Protein AF-A0A838SV24-F1 (afdb_monomer)

Sequence (104 aa):
MKRPLRFSRGLVRALPLVALVIVARPAHAQTVGEAVVNLFRSSKLYVDPSSRAKQQANAWRRSRPADAALMDKIANQPLTRWIGSWNVNIGKDVSDAVSRITGA

Secondary structure (DSSP, 8-state):
-------------------------------TTS----TTTTPPPP--TT-HHHHHHHHHTTT-HHHHHHHHHHHTS-------TTSS-HHHHHHHHHHHHHT-

Structure (mmCIF, N/CA/C/O backbone):
data_AF-A0A838SV24-F1
#
_entry.id   AF-A0A838SV24-F1
#
loop_
_atom_site.group_PDB
_atom_site.id
_atom_site.type_symbol
_atom_site.label_atom_id
_atom_site.label_alt_id
_atom_site.label_comp_id
_atom_site.label_asym_id
_atom_site.label_entity_id
_atom_site.label_seq_id
_atom_site.pdbx_PDB_ins_code
_atom_site.Cartn_x
_atom_site.Cartn_y
_atom_site.Cartn_z
_atom_site.occupancy
_atom_site.B_iso_or_equiv
_atom_site.auth_seq_id
_atom_site.auth_comp_id
_atom_site.auth_asym_id
_atom_site.auth_atom_id
_atom_site.pdbx_PDB_model_num
ATOM 1 N N . MET A 1 1 ? 80.674 -39.094 -45.601 1.00 40.62 1 MET A N 1
ATOM 2 C CA . MET A 1 1 ? 81.431 -37.813 -45.577 1.00 40.62 1 MET A CA 1
ATOM 3 C C . MET A 1 1 ? 80.5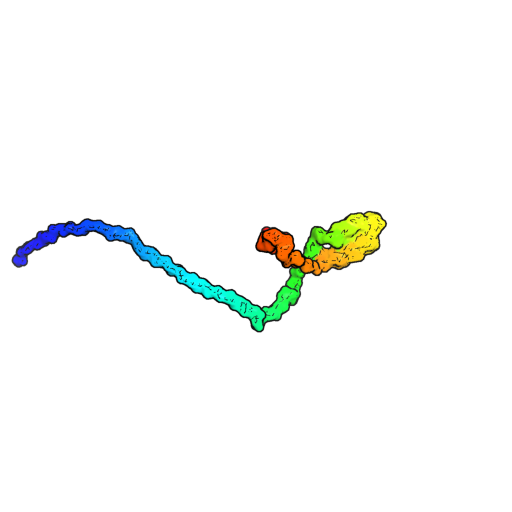74 -36.766 -44.865 1.00 40.62 1 MET A C 1
ATOM 5 O O . MET A 1 1 ? 79.464 -36.546 -45.305 1.00 40.62 1 MET A O 1
ATOM 9 N N . LYS A 1 2 ? 80.834 -36.447 -43.588 1.00 37.78 2 LYS A N 1
ATOM 10 C CA . LYS A 1 2 ? 81.646 -35.326 -43.041 1.00 37.78 2 LYS A CA 1
ATOM 11 C C . LYS A 1 2 ? 81.008 -33.906 -43.132 1.00 37.78 2 LYS A C 1
ATOM 13 O O . LYS A 1 2 ? 81.327 -33.195 -44.068 1.00 37.78 2 LYS A O 1
ATOM 18 N N . ARG A 1 3 ? 80.282 -33.525 -42.047 1.00 45.34 3 ARG A N 1
ATOM 19 C CA . ARG A 1 3 ? 80.234 -32.225 -41.285 1.00 45.34 3 ARG A CA 1
ATOM 20 C C . ARG A 1 3 ? 79.781 -30.911 -41.993 1.00 45.34 3 ARG A C 1
ATOM 22 O O . ARG A 1 3 ? 79.973 -30.814 -43.193 1.00 45.34 3 ARG A O 1
ATOM 29 N N . PRO A 1 4 ? 79.419 -29.810 -41.271 1.00 51.78 4 PRO A N 1
ATOM 30 C CA . PRO A 1 4 ? 78.791 -29.632 -39.937 1.00 51.78 4 PRO A CA 1
ATOM 31 C C . PRO A 1 4 ? 77.724 -28.486 -39.845 1.00 51.78 4 PRO A C 1
ATOM 33 O O . PRO A 1 4 ? 77.494 -27.734 -40.785 1.00 51.78 4 PRO A O 1
ATOM 36 N N . LEU A 1 5 ? 77.128 -28.328 -38.648 1.00 49.03 5 LEU A N 1
ATOM 37 C CA . LEU A 1 5 ? 76.245 -27.230 -38.203 1.00 49.03 5 LEU A CA 1
ATOM 38 C C . LEU A 1 5 ? 76.900 -25.831 -38.202 1.00 49.03 5 LEU A C 1
ATOM 40 O O . LEU A 1 5 ? 78.079 -25.698 -37.868 1.00 49.03 5 LEU A O 1
ATOM 44 N N . ARG A 1 6 ? 76.081 -24.777 -38.366 1.00 50.94 6 ARG A N 1
ATOM 45 C CA . ARG A 1 6 ? 76.343 -23.432 -37.817 1.00 50.94 6 ARG A CA 1
ATOM 46 C C . ARG A 1 6 ? 75.081 -22.797 -37.213 1.00 50.94 6 ARG A C 1
ATOM 48 O O . ARG A 1 6 ? 74.085 -22.586 -37.891 1.00 50.94 6 ARG A O 1
ATOM 55 N N . PHE A 1 7 ? 75.182 -22.481 -35.923 1.00 49.00 7 PHE A N 1
ATOM 56 C CA . PHE A 1 7 ? 74.322 -21.579 -35.154 1.00 49.00 7 PHE A CA 1
ATOM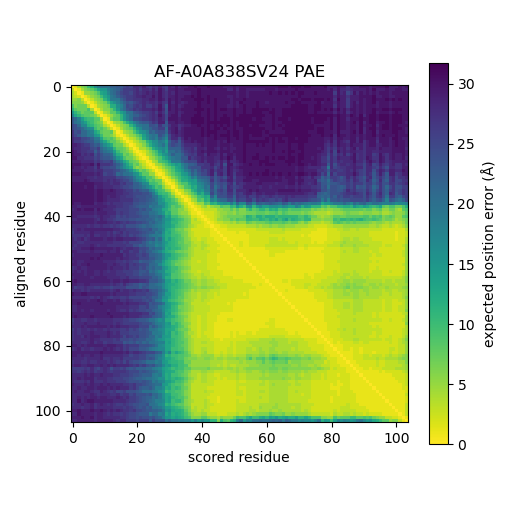 57 C C . PHE A 1 7 ? 74.468 -20.125 -35.637 1.00 49.00 7 PHE A C 1
ATOM 59 O O . PHE A 1 7 ? 75.597 -19.695 -35.871 1.00 49.00 7 PHE A O 1
ATOM 66 N N . SER A 1 8 ? 73.388 -19.330 -35.611 1.00 42.47 8 SER A N 1
ATOM 67 C CA . SER A 1 8 ? 73.332 -18.095 -34.795 1.00 42.47 8 SER A CA 1
ATOM 68 C C . SER A 1 8 ? 72.003 -17.330 -34.903 1.00 42.47 8 SER A C 1
ATOM 70 O O . SER A 1 8 ? 71.674 -16.771 -35.938 1.00 42.47 8 SER A O 1
ATOM 72 N N . ARG A 1 9 ? 71.307 -17.278 -33.759 1.00 48.69 9 ARG A N 1
ATOM 73 C CA . ARG A 1 9 ? 70.760 -16.088 -33.076 1.00 48.69 9 ARG A CA 1
ATOM 74 C C . ARG A 1 9 ? 70.007 -15.031 -33.909 1.00 48.69 9 ARG A C 1
ATOM 76 O O . ARG A 1 9 ? 70.613 -14.121 -34.459 1.00 48.69 9 ARG A O 1
ATOM 83 N N . GLY A 1 10 ? 68.679 -15.047 -33.780 1.00 40.62 10 GLY A N 1
ATOM 84 C CA . GLY A 1 10 ? 67.806 -13.873 -33.874 1.00 40.62 10 GLY A CA 1
ATOM 85 C C . GLY A 1 10 ? 66.874 -13.842 -32.658 1.00 40.62 10 GLY A C 1
ATOM 86 O O . GLY A 1 10 ? 66.240 -14.840 -32.336 1.00 40.62 10 GLY A O 1
ATOM 87 N N . LEU A 1 11 ? 66.888 -12.729 -31.936 1.00 49.41 11 LEU A N 1
ATOM 88 C CA . LEU A 1 11 ? 66.393 -12.512 -30.576 1.00 49.41 11 LEU A CA 1
ATOM 89 C C . LEU A 1 11 ? 65.006 -11.810 -30.614 1.00 49.41 11 LEU A C 1
ATOM 91 O O . LEU A 1 11 ? 64.839 -10.880 -31.389 1.00 49.41 11 LEU A O 1
ATOM 95 N N . VAL A 1 12 ? 64.080 -12.230 -29.735 1.00 46.31 12 VAL A N 1
ATOM 96 C CA . VAL A 1 12 ? 62.916 -11.525 -29.105 1.00 46.31 12 VAL A CA 1
ATOM 97 C C . VAL A 1 12 ? 61.904 -10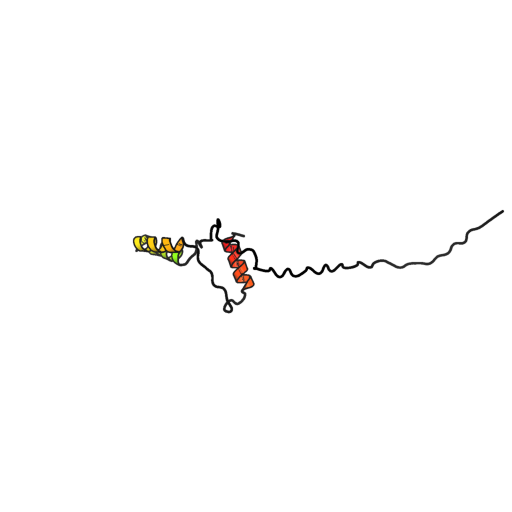.721 -29.947 1.00 46.31 12 VAL A C 1
ATOM 99 O O . VAL A 1 12 ? 62.247 -9.703 -30.538 1.00 46.31 12 VAL A O 1
ATOM 102 N N . ARG A 1 13 ? 60.607 -11.042 -29.775 1.00 48.72 13 ARG A N 1
ATOM 103 C CA . ARG A 1 13 ? 59.515 -10.154 -29.265 1.00 48.72 13 ARG A CA 1
ATOM 104 C C . ARG A 1 13 ? 58.164 -10.880 -29.389 1.00 48.72 13 ARG A C 1
ATOM 106 O O . ARG A 1 13 ? 57.743 -11.214 -30.482 1.00 48.72 13 ARG A O 1
ATOM 113 N N . ALA A 1 14 ? 57.618 -11.386 -28.282 1.00 41.84 14 ALA A N 1
ATOM 114 C CA . ALA A 1 14 ? 56.616 -10.726 -27.427 1.00 41.84 14 ALA A CA 1
ATOM 115 C C . ALA A 1 14 ? 55.177 -10.783 -28.007 1.00 41.84 14 ALA A C 1
ATOM 117 O O . ALA A 1 14 ? 54.829 -10.031 -28.908 1.00 41.84 14 ALA A O 1
ATOM 118 N N . LEU A 1 15 ? 54.366 -11.697 -27.450 1.00 46.03 15 LEU A N 1
ATOM 119 C CA . LEU A 1 15 ? 52.884 -11.744 -27.458 1.00 46.03 15 LEU A CA 1
ATOM 120 C C . LEU A 1 15 ? 52.279 -10.460 -26.825 1.00 46.03 15 LEU A C 1
ATOM 122 O O . LEU A 1 15 ? 53.030 -9.794 -26.110 1.00 46.03 15 LEU A O 1
ATOM 126 N N . PRO A 1 16 ? 50.961 -10.138 -26.929 1.00 47.94 16 PRO A N 1
ATOM 127 C CA . PRO A 1 16 ? 49.826 -10.911 -27.475 1.00 47.94 16 PRO A CA 1
ATOM 128 C C . PRO A 1 16 ? 48.859 -10.091 -28.376 1.00 47.94 16 PRO A C 1
ATOM 130 O O . PRO A 1 16 ? 48.891 -8.865 -28.399 1.00 47.94 16 PRO A O 1
ATOM 133 N N . LEU A 1 17 ? 47.905 -10.746 -29.049 1.00 46.88 17 LEU A N 1
ATOM 134 C CA . LEU A 1 17 ? 46.693 -10.074 -29.544 1.00 46.88 17 LEU A CA 1
ATOM 135 C C . LEU A 1 17 ? 45.472 -10.880 -29.094 1.00 46.88 17 LEU A C 1
ATOM 137 O O . LEU A 1 17 ? 45.085 -11.876 -29.699 1.00 46.88 17 LEU A O 1
ATOM 141 N N . VAL A 1 18 ? 44.922 -10.472 -27.950 1.00 48.38 18 VAL A N 1
ATOM 142 C CA . VAL A 1 18 ? 43.630 -10.934 -27.441 1.00 48.38 18 VAL A CA 1
ATOM 143 C C . VAL A 1 18 ? 42.562 -10.306 -28.331 1.00 48.38 18 VAL A C 1
ATOM 145 O O . VAL A 1 18 ? 42.332 -9.099 -28.276 1.00 48.38 18 VAL A O 1
ATOM 148 N N . ALA A 1 19 ? 41.932 -11.112 -29.181 1.00 52.03 19 ALA A N 1
ATOM 149 C CA . ALA A 1 19 ? 40.760 -10.693 -29.933 1.00 52.03 19 ALA A CA 1
ATOM 150 C C . ALA A 1 19 ? 39.569 -10.579 -28.967 1.00 52.03 19 ALA A C 1
ATOM 152 O O . ALA A 1 19 ? 39.021 -11.581 -28.507 1.00 52.03 19 ALA A O 1
ATOM 153 N N . LEU A 1 20 ? 39.186 -9.345 -28.639 1.00 49.72 20 LEU A N 1
ATOM 154 C CA . LEU A 1 20 ? 37.939 -9.036 -27.949 1.00 49.72 20 LEU A CA 1
ATOM 155 C C . LEU A 1 20 ? 36.775 -9.356 -28.898 1.00 49.72 20 LEU A C 1
ATOM 157 O O . LEU A 1 20 ? 36.440 -8.560 -29.774 1.00 49.72 20 LEU A O 1
ATOM 161 N N . VAL A 1 21 ? 36.161 -10.529 -28.741 1.00 54.16 21 VAL A N 1
ATOM 162 C CA . VAL A 1 21 ? 34.894 -10.843 -29.409 1.00 54.16 21 VAL A CA 1
ATOM 163 C C . VAL A 1 21 ? 33.804 -10.017 -28.730 1.00 54.16 21 VAL A C 1
ATOM 165 O O . VAL A 1 21 ? 33.270 -10.390 -27.686 1.00 54.16 21 VAL A O 1
ATOM 168 N N . ILE A 1 22 ? 33.481 -8.865 -29.316 1.00 59.97 22 ILE A N 1
ATOM 169 C CA . ILE A 1 22 ? 32.256 -8.134 -28.999 1.00 59.97 22 ILE A CA 1
ATOM 170 C C . ILE A 1 22 ? 31.112 -8.957 -29.592 1.00 59.97 22 ILE A C 1
ATOM 172 O O . ILE A 1 22 ? 30.786 -8.833 -30.770 1.00 59.97 22 ILE A O 1
ATOM 176 N N . VAL A 1 23 ? 30.508 -9.836 -28.791 1.00 60.88 23 VAL A N 1
ATOM 177 C CA . VAL A 1 23 ? 29.204 -10.398 -29.148 1.00 60.88 23 VAL A CA 1
ATOM 178 C C . VAL A 1 23 ? 28.221 -9.236 -29.086 1.00 60.88 23 VAL A C 1
ATOM 180 O O . VAL A 1 23 ? 27.842 -8.791 -28.001 1.00 60.88 23 VAL A O 1
ATOM 183 N N . ALA A 1 24 ? 27.837 -8.715 -30.251 1.00 59.78 24 ALA A N 1
ATOM 184 C CA . ALA A 1 24 ? 26.682 -7.845 -30.376 1.00 59.78 24 ALA A CA 1
ATOM 185 C C . ALA A 1 24 ? 25.481 -8.620 -29.827 1.00 59.78 24 ALA A C 1
ATOM 187 O O . ALA A 1 24 ? 24.957 -9.522 -30.477 1.00 59.78 24 ALA A O 1
ATOM 188 N N . ARG A 1 25 ? 25.088 -8.326 -28.585 1.00 61.66 25 ARG A N 1
ATOM 189 C CA . ARG A 1 25 ? 23.830 -8.816 -28.028 1.00 61.66 25 ARG A CA 1
ATOM 190 C C . ARG A 1 25 ? 22.739 -8.212 -28.906 1.00 61.66 25 ARG A C 1
ATOM 192 O O . ARG A 1 25 ? 22.618 -6.985 -28.885 1.00 61.66 25 ARG A O 1
ATOM 199 N N . PRO A 1 26 ? 21.970 -8.997 -29.683 1.00 59.38 26 PRO A N 1
ATOM 200 C CA . PRO A 1 26 ? 20.813 -8.426 -30.337 1.00 59.38 26 PRO A CA 1
ATOM 201 C C . PRO A 1 26 ? 19.947 -7.860 -29.215 1.00 59.38 26 PRO A C 1
ATOM 203 O O . PRO A 1 26 ? 19.603 -8.572 -28.264 1.00 59.38 26 PRO A O 1
ATOM 206 N N . ALA A 1 27 ? 19.676 -6.557 -29.273 1.00 62.25 27 ALA A N 1
ATOM 207 C CA . ALA A 1 27 ? 18.631 -5.966 -28.467 1.00 62.25 27 ALA A CA 1
ATOM 208 C C . ALA A 1 27 ? 17.367 -6.730 -28.852 1.00 62.25 27 ALA A C 1
ATOM 210 O O . ALA A 1 27 ? 16.844 -6.564 -29.953 1.00 62.25 27 ALA A O 1
ATOM 211 N N . HIS A 1 28 ? 16.940 -7.651 -27.992 1.00 59.50 28 HIS A N 1
ATOM 212 C CA . HIS A 1 28 ? 15.651 -8.285 -28.152 1.00 59.50 28 HIS A CA 1
ATOM 213 C C . HIS A 1 28 ? 14.659 -7.162 -27.883 1.00 59.50 28 HIS A C 1
ATOM 215 O O . HIS A 1 28 ? 14.364 -6.847 -26.731 1.00 59.50 28 HIS A O 1
ATOM 221 N N . ALA A 1 29 ? 14.212 -6.492 -28.944 1.00 54.31 29 ALA A N 1
ATOM 222 C CA . ALA A 1 29 ? 12.970 -5.757 -28.897 1.00 54.31 29 ALA A CA 1
ATOM 223 C C . ALA A 1 29 ? 11.927 -6.800 -28.499 1.00 54.31 29 ALA A C 1
ATOM 225 O O . ALA A 1 29 ? 11.594 -7.681 -29.287 1.00 54.31 29 ALA A O 1
ATOM 226 N N . GLN A 1 30 ? 11.525 -6.790 -27.229 1.00 54.44 30 GLN A N 1
ATOM 227 C CA . GLN A 1 30 ? 10.488 -7.679 -26.739 1.00 54.44 30 GLN A CA 1
ATOM 228 C C . GLN A 1 30 ? 9.210 -7.276 -27.470 1.00 54.44 30 GLN A C 1
ATOM 230 O O . GLN A 1 30 ? 8.563 -6.293 -27.113 1.00 54.44 30 GLN A O 1
ATOM 235 N N . THR A 1 31 ? 8.869 -7.985 -28.542 1.00 50.16 31 THR A N 1
ATOM 236 C CA . THR A 1 31 ? 7.565 -7.871 -29.176 1.00 50.16 31 THR A CA 1
ATOM 237 C C . THR A 1 31 ? 6.547 -8.332 -28.144 1.00 50.16 31 THR A C 1
ATOM 239 O O . THR A 1 31 ? 6.395 -9.520 -27.883 1.00 50.16 31 THR A O 1
ATOM 242 N N . VAL A 1 32 ? 5.825 -7.382 -27.549 1.00 59.38 32 VAL A N 1
ATOM 243 C CA . VAL A 1 32 ? 4.719 -7.604 -26.593 1.00 59.38 32 VAL A CA 1
ATOM 244 C C . VAL A 1 32 ? 3.516 -8.317 -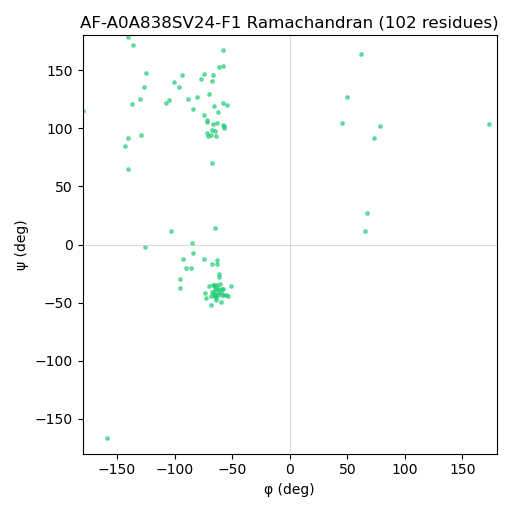27.268 1.00 59.38 32 VAL A C 1
ATOM 246 O O . VAL A 1 32 ? 2.406 -8.328 -26.755 1.00 59.38 32 VAL A O 1
ATOM 249 N N . GLY A 1 33 ? 3.708 -8.893 -28.458 1.00 58.22 33 GLY A N 1
ATOM 250 C CA . GLY A 1 33 ? 2.660 -9.137 -29.443 1.00 58.22 33 GLY A CA 1
ATOM 251 C C . GLY A 1 33 ? 1.933 -10.477 -29.369 1.00 58.22 33 GLY A C 1
ATOM 252 O O . GLY A 1 33 ? 0.830 -10.549 -29.891 1.00 58.22 33 GLY A O 1
ATOM 253 N N . GLU A 1 34 ? 2.469 -11.524 -28.735 1.00 49.94 34 GLU A N 1
ATOM 254 C CA . GLU A 1 34 ? 1.864 -12.874 -28.855 1.00 49.94 34 GLU A CA 1
ATOM 255 C C . GLU A 1 34 ? 1.514 -13.567 -27.542 1.00 49.94 34 GLU A C 1
ATOM 257 O O . GLU A 1 34 ? 0.900 -14.632 -27.537 1.00 49.94 34 GLU A O 1
ATOM 262 N N . ALA A 1 35 ? 1.804 -12.943 -26.406 1.00 51.72 35 ALA A N 1
ATOM 263 C CA . ALA A 1 35 ? 1.333 -13.449 -25.135 1.00 51.72 35 ALA A CA 1
ATOM 264 C C . ALA A 1 35 ? 0.966 -12.280 -24.231 1.00 51.72 35 ALA A C 1
ATOM 266 O O . ALA A 1 35 ? 1.712 -11.905 -23.328 1.00 51.72 35 ALA A O 1
ATOM 267 N N . VAL A 1 36 ? -0.259 -11.777 -24.386 1.00 57.47 36 VAL A N 1
ATOM 268 C CA . VAL A 1 36 ? -0.986 -11.327 -23.196 1.00 57.47 36 VAL A CA 1
ATOM 269 C C . VAL A 1 36 ? -1.278 -12.593 -22.385 1.00 57.47 36 VAL A C 1
ATOM 271 O O . VAL A 1 36 ? -2.402 -13.084 -22.314 1.00 57.47 36 VAL A O 1
ATOM 274 N N . VAL A 1 37 ? -0.230 -13.181 -21.798 1.00 65.38 37 VAL A N 1
ATOM 275 C CA . VAL A 1 37 ? -0.395 -14.032 -20.631 1.00 65.38 37 VAL A CA 1
ATOM 276 C C . VAL A 1 37 ? -1.148 -13.142 -19.667 1.00 65.38 37 VAL A C 1
ATOM 278 O O . VAL A 1 37 ? -0.687 -12.047 -19.347 1.00 65.38 37 VAL A O 1
ATOM 281 N N . ASN A 1 38 ? -2.340 -13.557 -19.255 1.00 77.62 38 ASN A N 1
ATOM 282 C CA . ASN A 1 38 ? -3.006 -12.856 -18.178 1.00 77.62 38 ASN A CA 1
ATOM 283 C C . ASN A 1 38 ? -2.131 -13.032 -16.930 1.00 77.62 38 ASN A C 1
ATOM 285 O O . ASN A 1 38 ? -2.250 -14.035 -16.233 1.00 77.62 38 ASN A O 1
ATOM 289 N N . LEU A 1 39 ? -1.243 -12.068 -16.674 1.00 78.19 39 LEU A N 1
ATOM 290 C CA . LEU A 1 39 ? -0.291 -12.081 -15.563 1.00 78.19 39 LEU A CA 1
ATOM 291 C C . LEU A 1 39 ? -0.998 -12.073 -14.202 1.00 78.19 39 LEU A C 1
ATOM 293 O O . LEU A 1 39 ? -0.373 -12.356 -13.184 1.00 78.19 39 LEU A O 1
ATOM 297 N N . PHE A 1 40 ? -2.301 -11.779 -14.175 1.00 83.00 40 PHE A N 1
ATOM 298 C CA . PHE A 1 40 ? -3.139 -11.869 -12.985 1.00 83.00 40 PHE A CA 1
ATOM 299 C C . PHE A 1 40 ? -3.707 -13.272 -12.758 1.00 83.00 40 PHE A C 1
ATOM 301 O O . PHE A 1 40 ? -4.107 -13.594 -11.639 1.00 83.00 40 PHE A O 1
ATOM 308 N N . ARG A 1 41 ? -3.757 -14.128 -13.788 1.00 84.88 41 ARG A N 1
ATOM 309 C CA . ARG A 1 41 ? -4.281 -15.489 -13.649 1.00 84.88 41 ARG A CA 1
ATOM 310 C C . ARG A 1 41 ? -3.354 -16.280 -12.722 1.00 84.88 41 ARG A C 1
ATOM 312 O O . ARG A 1 41 ? -2.183 -16.468 -13.025 1.00 84.88 41 ARG A O 1
ATOM 319 N N . SER A 1 42 ? -3.909 -16.742 -11.602 1.00 83.69 42 SER A N 1
ATOM 320 C CA . SER A 1 42 ? -3.204 -17.494 -10.549 1.00 83.69 42 SER A CA 1
ATOM 321 C C . SER A 1 42 ? -2.110 -16.720 -9.798 1.00 83.69 42 SER A C 1
ATOM 323 O O . SER A 1 42 ? -1.373 -17.319 -9.017 1.00 83.69 42 SER A O 1
ATOM 325 N N . SER A 1 43 ? -2.030 -15.398 -9.968 1.00 85.50 43 SER A N 1
ATOM 326 C CA . SER A 1 43 ? -1.068 -14.553 -9.255 1.00 85.50 43 SER A CA 1
ATOM 327 C C . SER A 1 43 ? -1.704 -13.921 -8.022 1.00 85.50 43 SER A C 1
ATOM 329 O O . SER A 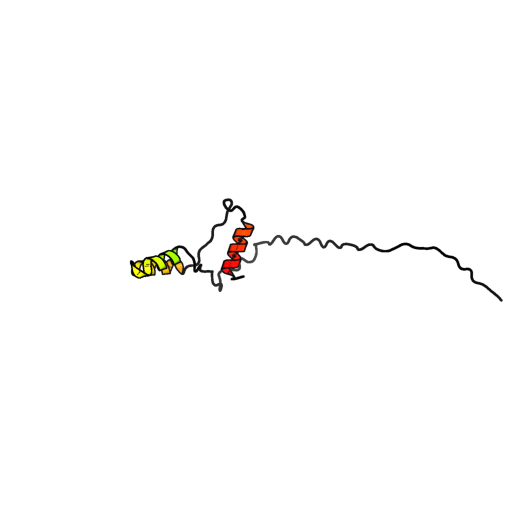1 43 ? -2.803 -13.368 -8.086 1.00 85.50 43 SER A O 1
ATOM 331 N N . LYS A 1 44 ? -0.992 -13.941 -6.891 1.00 90.44 44 LYS A N 1
ATOM 332 C CA . LYS A 1 44 ? -1.377 -13.155 -5.715 1.00 90.44 44 LYS A CA 1
ATOM 333 C C . LYS A 1 44 ? -0.828 -11.742 -5.868 1.00 90.44 44 LYS A C 1
ATOM 335 O O . LYS A 1 44 ? 0.384 -11.549 -5.911 1.00 90.44 44 LYS A O 1
ATOM 340 N N . LEU A 1 45 ? -1.721 -10.761 -5.946 1.00 92.88 45 LEU A N 1
ATOM 341 C CA . LEU A 1 45 ? -1.317 -9.361 -5.969 1.00 92.88 45 LEU A CA 1
ATOM 342 C C . LEU A 1 45 ? -0.868 -8.898 -4.584 1.00 92.88 45 LEU A C 1
ATOM 344 O O . LEU A 1 45 ? -1.381 -9.345 -3.557 1.00 92.88 45 LEU A O 1
ATOM 348 N N . TYR A 1 46 ? 0.106 -7.995 -4.577 1.00 94.38 46 TYR A N 1
ATOM 349 C CA . TYR A 1 46 ? 0.644 -7.428 -3.353 1.00 94.38 46 TYR A CA 1
ATOM 350 C C . TYR A 1 46 ? -0.373 -6.501 -2.683 1.00 94.38 46 TYR A C 1
ATOM 352 O O . TYR A 1 46 ? -0.912 -5.588 -3.311 1.00 94.38 46 TYR A O 1
ATOM 360 N N . VAL A 1 47 ? -0.593 -6.725 -1.389 1.00 96.56 47 VAL A N 1
ATOM 361 C CA . VAL A 1 47 ? -1.379 -5.858 -0.510 1.00 96.56 47 VAL A CA 1
ATOM 362 C C . VAL A 1 47 ? -0.402 -5.150 0.416 1.00 96.56 47 VAL A C 1
ATOM 364 O O . VAL A 1 47 ? 0.345 -5.807 1.137 1.00 96.56 47 VAL A O 1
ATOM 367 N N . ASP A 1 48 ? -0.402 -3.819 0.393 1.00 95.31 48 ASP A N 1
ATOM 368 C CA . ASP A 1 48 ? 0.507 -3.019 1.211 1.00 95.31 48 ASP A CA 1
ATOM 369 C C . ASP A 1 48 ? 0.068 -3.021 2.691 1.00 95.31 48 ASP A C 1
ATOM 371 O O . ASP A 1 48 ? -0.947 -2.394 3.030 1.00 95.31 48 ASP A O 1
ATOM 375 N N . PRO A 1 49 ? 0.838 -3.655 3.603 1.00 94.88 49 PRO A N 1
ATOM 376 C CA . PRO A 1 49 ? 0.506 -3.694 5.026 1.00 94.88 49 PRO A CA 1
ATOM 377 C C . PRO A 1 49 ? 0.603 -2.311 5.685 1.00 94.88 49 PRO A C 1
ATOM 379 O O . PRO A 1 49 ? 0.067 -2.104 6.773 1.00 94.88 49 PRO A O 1
ATOM 382 N N . SER A 1 50 ? 1.276 -1.362 5.031 1.00 94.44 50 SER A N 1
ATOM 383 C CA . SER A 1 50 ? 1.476 0.008 5.493 1.00 94.44 50 SER A CA 1
ATOM 384 C C . SER A 1 50 ? 0.579 1.030 4.785 1.00 94.44 50 SER A C 1
ATOM 386 O O . SER A 1 50 ? 0.771 2.232 4.969 1.00 94.44 50 SER A O 1
ATOM 388 N N . SER A 1 51 ? -0.427 0.583 4.021 1.00 96.06 51 SER A N 1
ATOM 389 C CA . SER A 1 51 ? -1.310 1.470 3.254 1.00 96.06 51 SER A CA 1
ATOM 390 C C . SER A 1 51 ? -2.035 2.501 4.130 1.00 96.06 51 SER A C 1
ATOM 392 O O . SER A 1 51 ? -2.325 2.270 5.307 1.00 96.06 51 SER A O 1
ATOM 394 N N 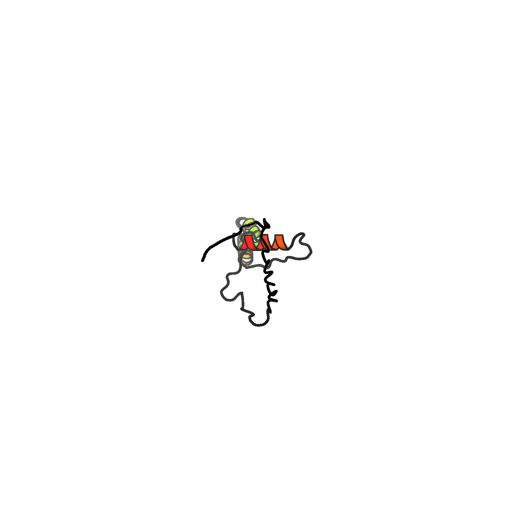. ARG A 1 52 ? -2.403 3.650 3.547 1.00 97.06 52 ARG A N 1
ATOM 395 C CA . ARG A 1 52 ? -3.148 4.709 4.260 1.00 97.06 52 ARG A CA 1
ATOM 396 C C . ARG A 1 52 ? -4.473 4.202 4.835 1.00 97.06 52 ARG A C 1
ATOM 398 O O . ARG A 1 52 ? -4.814 4.549 5.961 1.00 97.06 52 ARG A O 1
ATOM 405 N N . ALA A 1 53 ? -5.176 3.337 4.104 1.00 98.06 53 ALA A N 1
ATOM 406 C CA . ALA A 1 53 ? -6.392 2.692 4.593 1.00 98.06 53 ALA A CA 1
ATOM 407 C C . ALA A 1 53 ? -6.110 1.818 5.825 1.00 98.06 53 ALA A C 1
ATOM 409 O O . ALA A 1 53 ? -6.853 1.886 6.804 1.00 98.06 53 ALA A O 1
ATOM 410 N N . LYS A 1 54 ? -5.002 1.059 5.830 1.00 98.38 54 LYS A N 1
ATOM 411 C CA . LYS A 1 54 ? -4.616 0.248 6.990 1.00 98.38 54 LYS A CA 1
ATOM 412 C C . LYS A 1 54 ? -4.274 1.107 8.204 1.00 98.38 54 LYS A C 1
ATOM 414 O O . LYS A 1 54 ? -4.730 0.823 9.311 1.00 98.38 54 LYS A O 1
ATOM 419 N N . GLN A 1 55 ? -3.519 2.182 7.994 1.00 98.38 55 GLN A N 1
ATOM 420 C CA . GLN A 1 55 ? -3.204 3.150 9.046 1.00 98.38 55 GLN A CA 1
ATOM 421 C C . GLN A 1 55 ? -4.484 3.767 9.629 1.00 98.38 55 GLN A C 1
ATOM 423 O O . GLN A 1 55 ? -4.633 3.834 10.850 1.00 98.38 55 GLN A O 1
ATOM 428 N N . GLN A 1 56 ? -5.446 4.132 8.776 1.00 98.56 56 GLN A N 1
ATOM 429 C CA . GLN A 1 56 ? -6.726 4.690 9.207 1.00 98.56 56 GLN A CA 1
ATOM 430 C C . GLN A 1 56 ? -7.574 3.679 9.990 1.00 98.56 56 GLN A C 1
ATOM 432 O O . GLN A 1 56 ? -8.126 4.024 11.037 1.00 98.56 56 GLN A O 1
ATOM 437 N N . ALA A 1 57 ? -7.643 2.426 9.531 1.00 98.62 57 ALA A N 1
ATOM 438 C CA . ALA A 1 57 ? -8.326 1.349 10.246 1.00 98.62 57 ALA A CA 1
ATOM 439 C C . ALA A 1 57 ? -7.746 1.161 11.658 1.00 98.62 57 ALA A C 1
ATOM 441 O O . ALA A 1 57 ? -8.489 1.050 12.635 1.00 98.62 57 ALA A O 1
ATOM 442 N N . ASN A 1 58 ? -6.415 1.191 11.782 1.00 98.50 58 ASN A N 1
ATOM 443 C CA . ASN A 1 58 ? -5.733 1.088 13.071 1.00 98.50 58 ASN A CA 1
ATOM 444 C C . ASN A 1 58 ? -6.030 2.295 13.978 1.00 98.50 58 ASN A C 1
ATOM 446 O O . ASN A 1 58 ? -6.279 2.112 15.168 1.00 98.50 58 ASN A O 1
ATOM 450 N N . ALA A 1 59 ? -6.064 3.511 13.427 1.00 98.50 59 ALA A N 1
ATOM 451 C CA . ALA A 1 59 ? -6.388 4.722 14.183 1.00 98.50 59 ALA A CA 1
ATOM 452 C C . ALA A 1 59 ? -7.837 4.721 14.708 1.00 98.50 59 ALA A C 1
ATOM 454 O O . ALA A 1 59 ? -8.098 5.146 15.833 1.00 98.50 59 ALA A O 1
ATOM 455 N N . TRP A 1 60 ? -8.787 4.209 13.922 1.00 98.62 60 TRP A N 1
ATOM 456 C CA . TRP A 1 60 ? -10.207 4.149 14.290 1.00 98.62 60 TRP A CA 1
ATOM 457 C C . TRP A 1 60 ? -10.598 2.943 15.137 1.00 98.62 60 TRP A C 1
ATOM 459 O O . TRP A 1 60 ? -11.717 2.898 15.645 1.00 98.62 60 TRP A O 1
ATOM 469 N N . ARG A 1 61 ? -9.688 1.988 15.346 1.00 98.19 61 ARG A N 1
ATOM 470 C CA . ARG A 1 61 ? -9.976 0.703 16.000 1.00 98.19 61 ARG A CA 1
ATOM 471 C C . ARG A 1 61 ? -10.701 0.834 17.343 1.00 98.19 61 ARG A C 1
ATOM 473 O O . ARG A 1 61 ? -11.528 -0.011 17.660 1.00 98.19 61 ARG A O 1
ATOM 480 N N . ARG A 1 62 ? -10.378 1.877 18.118 1.00 97.94 62 ARG A N 1
ATOM 481 C CA . ARG A 1 62 ? -10.922 2.115 19.467 1.00 97.94 62 ARG A CA 1
ATOM 482 C C . ARG A 1 62 ? -12.130 3.050 19.491 1.00 97.94 62 ARG A C 1
ATOM 484 O O . ARG A 1 62 ? -13.032 2.835 20.285 1.00 97.94 62 ARG A O 1
ATOM 491 N N . SER A 1 63 ? -12.141 4.088 18.657 1.00 98.56 63 SER A N 1
ATOM 492 C CA . SER A 1 63 ? -13.163 5.143 18.700 1.00 98.56 63 SER A CA 1
ATOM 493 C C . SER A 1 63 ? -14.313 4.922 17.718 1.00 98.56 63 SER A C 1
ATOM 495 O O . SER A 1 63 ? -15.430 5.356 17.981 1.00 98.56 63 SER A O 1
ATOM 497 N N . ARG A 1 64 ? -14.051 4.263 16.583 1.00 98.50 64 ARG A N 1
ATOM 498 C CA . ARG A 1 64 ? -15.003 4.044 15.483 1.00 98.50 64 ARG A CA 1
ATOM 499 C C . ARG A 1 64 ? -14.841 2.630 14.899 1.00 98.50 64 ARG A C 1
ATOM 501 O O . ARG A 1 64 ? -14.427 2.476 13.748 1.00 98.50 64 ARG A O 1
ATOM 508 N N . PRO A 1 65 ? -15.136 1.571 15.675 1.00 98.50 65 PRO A N 1
ATOM 509 C CA . PRO A 1 65 ? -14.813 0.195 15.286 1.00 98.50 65 PRO A CA 1
ATOM 510 C C . PRO A 1 65 ? -15.545 -0.278 14.020 1.00 98.50 65 PRO A C 1
ATOM 512 O O . PRO A 1 65 ? -14.957 -0.996 13.212 1.00 98.50 65 PRO A O 1
ATOM 515 N N . ALA A 1 66 ? -16.791 0.155 13.802 1.00 98.50 66 ALA A N 1
ATOM 516 C CA . ALA A 1 66 ? -17.539 -0.174 12.587 1.00 98.50 66 ALA A CA 1
ATOM 517 C C . ALA A 1 66 ? -16.890 0.438 11.330 1.00 98.50 66 ALA A C 1
ATOM 519 O O . ALA A 1 66 ? -16.704 -0.247 10.326 1.00 98.50 66 ALA A O 1
ATOM 520 N N . ASP A 1 67 ? -16.456 1.697 11.405 1.00 98.62 67 ASP A N 1
ATOM 521 C CA . ASP A 1 67 ? -15.780 2.368 10.290 1.00 98.62 67 ASP A CA 1
ATOM 522 C C . ASP A 1 67 ? -14.378 1.802 10.049 1.00 98.62 67 ASP A C 1
ATOM 524 O O . ASP A 1 67 ? -13.951 1.653 8.905 1.00 98.62 67 ASP A O 1
ATOM 528 N N . ALA A 1 68 ? -13.672 1.413 11.115 1.00 98.75 68 ALA A N 1
ATOM 529 C CA . ALA A 1 68 ? -12.402 0.702 11.002 1.00 98.75 68 ALA A CA 1
ATOM 530 C C . ALA A 1 68 ? -12.555 -0.614 10.221 1.00 98.75 68 ALA A C 1
ATOM 532 O O . ALA A 1 68 ? -11.693 -0.943 9.407 1.00 98.75 68 ALA A O 1
ATOM 533 N N . ALA A 1 69 ? -13.661 -1.342 10.416 1.00 98.75 69 ALA A N 1
ATOM 534 C CA . ALA A 1 69 ? -13.949 -2.557 9.656 1.00 98.75 69 ALA A CA 1
ATOM 535 C C . ALA A 1 69 ? -14.208 -2.268 8.166 1.00 98.75 69 ALA A C 1
ATOM 537 O O . ALA A 1 69 ? -13.808 -3.057 7.310 1.00 98.75 69 ALA A O 1
ATOM 538 N N . LEU A 1 70 ? -14.827 -1.130 7.830 1.00 98.62 70 LEU A N 1
ATOM 539 C CA . LEU A 1 70 ? -14.964 -0.692 6.437 1.00 98.62 70 LEU A CA 1
ATOM 540 C C . LEU A 1 70 ? -13.609 -0.311 5.826 1.00 98.62 70 LEU A C 1
ATOM 542 O O . LEU A 1 70 ? -13.326 -0.696 4.693 1.00 98.62 70 LEU A O 1
ATOM 546 N N . MET A 1 71 ? -12.743 0.375 6.577 1.00 98.69 71 MET A N 1
ATOM 547 C CA . MET A 1 71 ? -11.381 0.691 6.128 1.00 98.69 71 MET A CA 1
ATOM 548 C C . MET A 1 71 ? -10.537 -0.564 5.900 1.00 98.69 71 MET A C 1
ATOM 550 O O . MET A 1 71 ? -9.805 -0.626 4.915 1.00 98.69 71 MET A O 1
ATOM 554 N N . ASP A 1 72 ? -10.676 -1.592 6.741 1.00 98.62 72 ASP A N 1
ATOM 555 C CA . ASP A 1 72 ? -9.995 -2.874 6.532 1.00 98.62 72 ASP A CA 1
ATOM 556 C C . ASP A 1 72 ? -10.405 -3.537 5.204 1.00 98.62 72 ASP A C 1
ATOM 558 O O . ASP A 1 72 ? -9.560 -4.144 4.548 1.00 98.62 72 ASP A O 1
ATOM 562 N N . LYS A 1 73 ? -11.659 -3.387 4.744 1.00 98.38 73 LYS A N 1
ATOM 563 C CA . LYS A 1 73 ? -12.071 -3.911 3.425 1.00 98.38 73 LYS A CA 1
ATOM 564 C C . LYS A 1 73 ? -11.247 -3.307 2.290 1.00 98.38 73 LYS A C 1
ATOM 566 O O . LYS A 1 73 ? -10.864 -4.039 1.381 1.00 98.38 73 LYS A O 1
ATOM 571 N N . ILE A 1 74 ? -10.965 -2.004 2.365 1.00 98.06 74 ILE A N 1
ATOM 572 C CA . ILE A 1 74 ? -10.134 -1.277 1.394 1.00 98.06 74 ILE A CA 1
ATOM 573 C C . ILE A 1 74 ? -8.664 -1.665 1.565 1.00 98.06 74 ILE A C 1
ATOM 575 O O . ILE A 1 74 ? -7.988 -1.961 0.586 1.00 98.06 74 ILE A O 1
ATOM 579 N N . ALA A 1 75 ? -8.177 -1.705 2.808 1.00 98.12 75 ALA A N 1
ATOM 580 C CA . ALA A 1 75 ? -6.791 -2.037 3.128 1.00 98.12 75 ALA A CA 1
ATOM 581 C C . ALA A 1 75 ? -6.384 -3.448 2.678 1.00 98.12 75 ALA A C 1
ATOM 583 O O . ALA A 1 75 ? -5.206 -3.689 2.442 1.00 98.12 75 ALA A O 1
ATOM 584 N N . ASN A 1 76 ? -7.350 -4.361 2.558 1.00 98.00 76 ASN A N 1
ATOM 585 C CA . ASN A 1 76 ? -7.138 -5.728 2.089 1.00 98.00 76 ASN A CA 1
ATOM 586 C C . ASN A 1 76 ? -7.160 -5.870 0.555 1.00 98.00 76 ASN A C 1
ATOM 588 O O . ASN A 1 76 ? -7.022 -6.988 0.060 1.00 98.00 76 ASN A O 1
ATOM 592 N N . GLN A 1 77 ? -7.342 -4.782 -0.202 1.00 97.56 77 GLN A N 1
ATOM 593 C CA . GLN A 1 77 ? -7.275 -4.812 -1.665 1.00 97.56 77 GLN A CA 1
ATOM 594 C C . GLN A 1 77 ? -5.866 -4.470 -2.171 1.00 97.56 77 GLN A C 1
ATOM 596 O O . GLN A 1 77 ? -5.190 -3.617 -1.588 1.00 97.56 77 GLN A O 1
ATOM 601 N N . PRO A 1 78 ? -5.415 -5.082 -3.280 1.00 95.75 78 PRO A N 1
ATOM 602 C CA . PRO A 1 78 ? -4.225 -4.623 -3.982 1.00 95.75 78 PRO A CA 1
ATOM 603 C C . PRO A 1 78 ? -4.479 -3.249 -4.616 1.00 95.75 78 PRO A C 1
ATOM 605 O O . PRO A 1 78 ? -5.555 -2.989 -5.156 1.00 95.75 78 PRO A O 1
ATOM 608 N N . LEU A 1 79 ? -3.475 -2.372 -4.571 1.00 93.38 79 LEU A N 1
ATOM 609 C CA . LEU A 1 79 ? -3.546 -1.016 -5.118 1.00 93.38 79 LEU A CA 1
ATOM 610 C C . LEU A 1 79 ? -2.415 -0.766 -6.113 1.00 93.38 79 LEU A C 1
ATOM 612 O O . LEU A 1 79 ? -1.294 -1.250 -5.949 1.00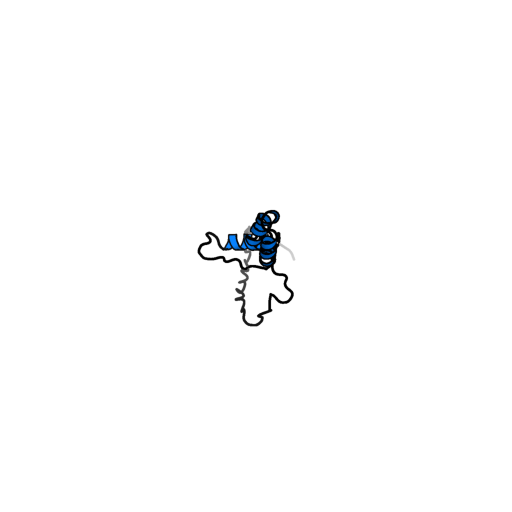 93.38 79 LEU A O 1
ATOM 616 N N . THR A 1 80 ? -2.704 0.055 -7.118 1.00 93.00 80 THR A N 1
ATOM 617 C CA . THR A 1 80 ? -1.702 0.535 -8.069 1.00 93.00 80 THR A CA 1
ATOM 618 C C . THR A 1 80 ? -0.863 1.639 -7.438 1.00 93.00 80 THR A C 1
ATOM 620 O O . THR A 1 80 ? -1.375 2.504 -6.727 1.00 93.00 80 THR A O 1
ATOM 623 N N . ARG A 1 81 ? 0.435 1.652 -7.747 1.00 91.50 81 ARG A N 1
ATOM 624 C CA . ARG A 1 81 ? 1.325 2.766 -7.423 1.00 91.50 81 ARG A CA 1
ATOM 625 C C . ARG A 1 81 ? 1.631 3.566 -8.674 1.00 91.50 81 ARG A C 1
ATOM 627 O O . ARG A 1 81 ? 2.131 3.022 -9.652 1.00 91.50 81 ARG A O 1
ATOM 634 N N . TRP A 1 82 ? 1.350 4.861 -8.606 1.00 92.69 82 TRP A N 1
ATOM 635 C CA . TRP A 1 82 ? 1.653 5.783 -9.686 1.00 92.69 82 TRP A CA 1
ATOM 636 C C . TRP A 1 82 ? 3.065 6.341 -9.526 1.00 92.69 82 TRP A C 1
ATOM 638 O O . TRP A 1 82 ? 3.404 6.894 -8.480 1.00 92.69 82 TRP A O 1
ATOM 648 N N . ILE A 1 83 ? 3.880 6.186 -10.564 1.00 95.06 83 ILE A N 1
ATOM 649 C CA . ILE A 1 83 ? 5.236 6.731 -10.660 1.00 95.06 83 ILE A CA 1
ATOM 650 C C . ILE A 1 83 ? 5.302 7.515 -11.969 1.00 95.06 83 ILE A C 1
ATOM 652 O O . ILE A 1 83 ? 4.787 7.050 -12.986 1.00 95.06 83 ILE A O 1
ATOM 656 N N . GLY A 1 84 ? 5.881 8.712 -11.943 1.00 93.38 84 GLY A N 1
ATOM 657 C CA . GLY A 1 84 ? 5.864 9.614 -13.091 1.00 93.38 84 GLY A CA 1
ATOM 658 C C . GLY A 1 84 ? 6.971 10.659 -13.058 1.00 93.38 84 GLY A C 1
ATOM 659 O O . GLY A 1 84 ? 7.909 10.567 -12.275 1.00 93.38 84 GLY A O 1
ATOM 660 N N . SER A 1 85 ? 6.859 11.673 -13.915 1.00 93.94 85 SER A N 1
ATOM 661 C CA . SER A 1 85 ? 7.876 12.726 -14.078 1.00 93.94 85 SER A CA 1
ATOM 662 C C . SER A 1 85 ? 8.103 13.590 -12.833 1.00 93.94 85 SER A C 1
ATOM 664 O O . SER A 1 85 ? 9.119 14.268 -12.739 1.00 93.94 85 SER A O 1
ATOM 666 N N . TRP A 1 86 ? 7.181 13.564 -11.868 1.00 95.25 86 TRP A N 1
ATOM 667 C CA . TRP A 1 86 ? 7.348 14.226 -10.571 1.00 95.25 86 TRP A CA 1
ATOM 668 C C . TRP A 1 86 ? 8.310 13.486 -9.633 1.00 95.25 86 TRP A C 1
ATOM 670 O O . TRP A 1 86 ? 8.698 14.026 -8.599 1.00 95.25 86 TRP A O 1
ATOM 680 N N . ASN A 1 87 ? 8.687 12.249 -9.956 1.00 97.19 87 ASN A N 1
ATOM 681 C CA . ASN A 1 87 ? 9.696 11.503 -9.223 1.00 97.19 87 ASN A CA 1
ATOM 682 C C . ASN A 1 87 ? 11.095 11.950 -9.662 1.00 97.19 87 ASN A C 1
ATOM 684 O O . ASN A 1 87 ? 11.430 11.896 -10.843 1.00 97.19 87 ASN A O 1
ATOM 688 N N . VAL A 1 88 ? 11.941 12.328 -8.700 1.00 97.50 88 VAL A N 1
ATOM 689 C CA . VAL A 1 88 ? 13.335 12.741 -8.961 1.00 97.50 88 VAL A CA 1
ATOM 690 C C . VAL A 1 88 ? 14.144 11.606 -9.592 1.00 97.50 88 VAL A C 1
ATOM 692 O O . VAL A 1 88 ? 14.972 11.839 -10.468 1.00 97.50 88 VAL A O 1
ATOM 695 N N . ASN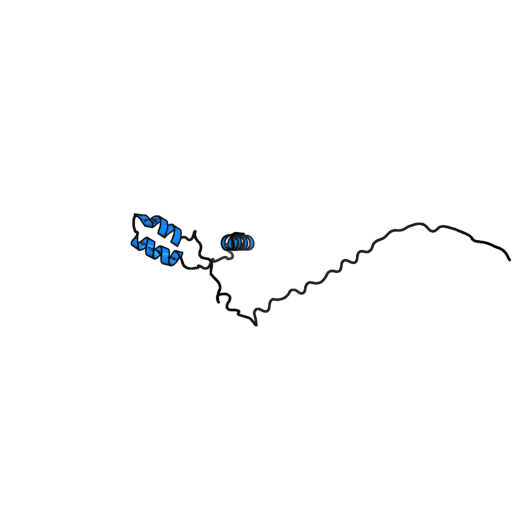 A 1 89 ? 13.912 10.368 -9.148 1.00 96.88 89 ASN A N 1
ATOM 696 C CA . ASN A 1 89 ? 14.586 9.191 -9.677 1.00 96.88 89 ASN A CA 1
ATOM 697 C C . ASN A 1 89 ? 13.610 8.014 -9.784 1.00 96.88 89 ASN A C 1
ATOM 699 O O . ASN A 1 89 ? 13.460 7.218 -8.857 1.00 96.88 89 ASN A O 1
ATOM 703 N N . ILE A 1 90 ? 12.989 7.886 -10.958 1.00 96.75 90 ILE A N 1
ATOM 704 C CA . ILE A 1 90 ? 12.037 6.814 -11.280 1.00 96.75 90 ILE A CA 1
ATOM 705 C C . ILE A 1 90 ? 12.656 5.427 -11.062 1.00 96.75 90 ILE A C 1
ATOM 707 O O . ILE A 1 90 ? 12.009 4.557 -10.487 1.00 96.75 90 ILE A O 1
ATOM 711 N N . GLY A 1 91 ? 13.905 5.213 -11.490 1.00 96.00 91 GLY A N 1
ATOM 712 C CA . GLY A 1 91 ? 14.572 3.914 -11.365 1.00 96.00 91 GLY A CA 1
ATOM 713 C C . GLY A 1 91 ? 14.736 3.490 -9.907 1.00 96.00 91 GLY A C 1
ATOM 714 O O . GLY A 1 91 ? 14.424 2.354 -9.549 1.00 96.00 91 GLY A O 1
ATOM 715 N N . LYS A 1 92 ? 15.143 4.430 -9.046 1.00 97.12 92 LYS A N 1
ATOM 716 C CA . LYS A 1 92 ? 15.218 4.200 -7.602 1.00 97.12 92 LYS A CA 1
ATOM 717 C C . LYS A 1 92 ? 13.836 3.929 -7.007 1.00 97.12 92 LYS A C 1
ATOM 719 O O . LYS A 1 92 ? 13.688 2.975 -6.254 1.00 97.12 92 LYS A O 1
ATOM 724 N N . ASP A 1 93 ? 12.825 4.719 -7.357 1.00 96.94 93 ASP A N 1
ATOM 725 C CA . ASP A 1 93 ? 11.478 4.562 -6.798 1.00 96.94 93 ASP A CA 1
ATOM 726 C C . ASP A 1 93 ? 10.821 3.234 -7.206 1.00 96.94 93 ASP A C 1
ATOM 728 O O . ASP A 1 93 ? 10.117 2.620 -6.399 1.00 96.94 93 ASP A O 1
ATOM 732 N N . VAL A 1 94 ? 11.088 2.754 -8.426 1.00 96.00 94 VAL A N 1
ATOM 733 C CA . VAL A 1 94 ? 10.699 1.412 -8.888 1.00 96.00 94 VAL A CA 1
ATOM 734 C C . VAL A 1 94 ? 11.486 0.328 -8.150 1.00 96.00 94 VAL A C 1
ATOM 736 O O . VAL A 1 94 ? 10.883 -0.639 -7.692 1.00 96.00 94 VAL A O 1
ATOM 739 N N . SER A 1 95 ? 12.800 0.479 -7.970 1.00 96.56 95 SER A N 1
ATOM 740 C CA . SER A 1 95 ? 13.603 -0.491 -7.210 1.00 96.56 95 SER A CA 1
ATOM 741 C C . SER A 1 95 ? 13.108 -0.614 -5.767 1.00 96.56 95 SER A C 1
ATOM 743 O O . SER A 1 95 ? 12.798 -1.708 -5.305 1.00 96.56 95 SER A O 1
ATOM 745 N N . ASP A 1 96 ? 12.918 0.515 -5.082 1.00 95.50 96 ASP A N 1
ATOM 746 C CA . ASP A 1 96 ? 12.353 0.570 -3.733 1.00 95.50 96 ASP A CA 1
ATOM 747 C C . ASP A 1 96 ? 10.915 0.013 -3.694 1.00 95.50 96 ASP A C 1
ATOM 749 O O . ASP A 1 96 ? 10.427 -0.433 -2.651 1.00 95.50 96 ASP A O 1
ATOM 753 N N . ALA A 1 97 ? 10.170 0.102 -4.802 1.00 94.44 97 ALA A N 1
ATOM 754 C CA . ALA A 1 97 ? 8.847 -0.490 -4.922 1.00 94.44 97 ALA A CA 1
ATOM 755 C C . ALA A 1 97 ? 8.906 -2.009 -4.925 1.00 94.44 97 ALA A C 1
ATOM 757 O O . ALA A 1 97 ? 8.193 -2.633 -4.140 1.00 94.44 97 ALA A O 1
ATOM 758 N N . VAL A 1 98 ? 9.743 -2.561 -5.799 1.00 94.50 98 VAL A N 1
ATOM 759 C CA . VAL A 1 98 ? 9.919 -3.998 -5.984 1.00 94.50 98 VAL A CA 1
ATOM 760 C C . VAL A 1 98 ? 10.486 -4.622 -4.714 1.00 94.50 98 VAL A C 1
ATOM 762 O O . VAL A 1 98 ? 9.868 -5.550 -4.210 1.00 94.50 98 VAL A O 1
ATOM 765 N N . SER A 1 99 ? 11.539 -4.047 -4.120 1.00 95.69 99 SER A N 1
ATOM 766 C CA . SER A 1 99 ? 12.120 -4.524 -2.854 1.00 95.69 99 SER A CA 1
ATOM 767 C C . SER A 1 99 ? 11.091 -4.647 -1.729 1.00 95.69 99 SER A C 1
ATOM 769 O O . SER A 1 99 ? 11.030 -5.668 -1.049 1.00 95.69 99 SER A O 1
ATOM 771 N N . ARG A 1 100 ? 10.203 -3.652 -1.562 1.00 92.56 100 ARG A N 1
ATOM 772 C CA . ARG A 1 100 ? 9.114 -3.736 -0.566 1.00 92.56 100 ARG A CA 1
ATOM 773 C C . ARG A 1 100 ? 8.107 -4.846 -0.875 1.00 92.56 100 ARG A C 1
ATOM 775 O O . ARG A 1 100 ? 7.581 -5.449 0.051 1.00 92.56 100 ARG A O 1
ATOM 782 N N . ILE A 1 101 ? 7.825 -5.092 -2.154 1.00 93.31 101 ILE A N 1
ATOM 783 C CA . ILE A 1 101 ? 6.866 -6.113 -2.598 1.00 93.31 101 ILE A CA 1
ATOM 784 C C . ILE A 1 101 ? 7.438 -7.525 -2.428 1.00 93.31 101 ILE A C 1
ATOM 786 O O . ILE A 1 101 ? 6.717 -8.428 -2.009 1.00 93.31 101 ILE A O 1
ATOM 790 N N . THR A 1 102 ? 8.716 -7.720 -2.757 1.00 92.50 102 THR A N 1
ATOM 791 C CA . THR A 1 102 ? 9.376 -9.033 -2.749 1.00 92.50 102 THR A CA 1
ATOM 792 C C . THR A 1 102 ? 10.071 -9.355 -1.428 1.00 92.50 102 THR A C 1
ATOM 794 O O . THR A 1 102 ? 10.455 -10.503 -1.226 1.00 92.50 102 THR A O 1
ATOM 797 N N . GLY A 1 103 ? 10.242 -8.371 -0.538 1.00 85.06 103 GLY A N 1
ATOM 798 C CA . GLY A 1 103 ? 11.010 -8.514 0.702 1.00 85.06 103 GLY A CA 1
ATOM 799 C C . GLY A 1 103 ? 12.511 -8.722 0.469 1.00 85.06 103 GLY A C 1
ATOM 800 O O . GLY A 1 103 ? 13.152 -9.372 1.291 1.00 85.06 103 GLY A O 1
ATOM 801 N N . ALA A 1 104 ? 13.036 -8.223 -0.659 1.00 56.81 104 ALA A N 1
ATOM 802 C CA . ALA A 1 104 ? 14.414 -8.414 -1.124 1.00 56.81 104 ALA A CA 1
ATOM 803 C C . ALA A 1 104 ? 15.231 -7.117 -1.085 1.00 56.81 104 ALA A C 1
ATOM 805 O O . ALA A 1 104 ? 14.648 -6.042 -1.370 1.00 56.81 104 ALA A O 1
#

Mean predicted aligned error: 15.29 Å

pLDDT: mean 79.16, std 21.49, range [37.78, 98.75]

Radius of gyration: 33.31 Å; Cα contacts (8 Å, |Δi|>4): 47; chains: 1; bounding box: 99×52×65 Å

Foldseek 3Di:
DDDDDDDDDDDDDDDDDDPDPPPPPPPPPPPPPDDPPVPPVVDDAFQDCPDPLNVVLVVCVPPPVVVSVVSVVVSPDHDDDDDDPVDPDSPVVVVVVVCSRVVD

Solvent-accessible surface area (backbone atoms only — not comparable to full-atom values): 7103 Å² total; per-residue (Å²): 138,85,87,85,91,80,88,81,91,85,82,90,82,84,86,84,85,84,80,79,79,77,76,78,71,76,80,74,76,76,73,81,78,85,65,84,62,63,76,64,68,95,48,84,72,67,53,56,87,80,31,71,42,35,54,48,17,62,7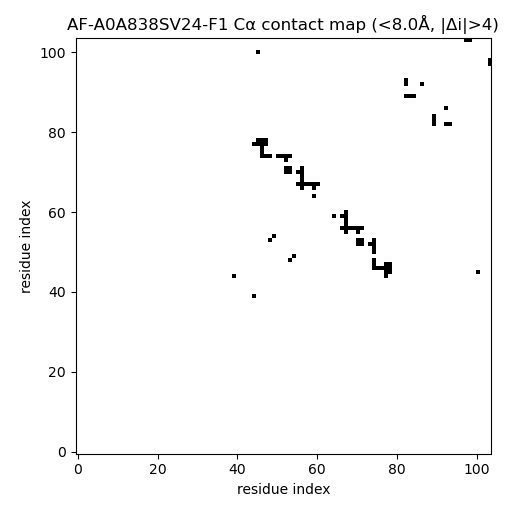0,23,52,84,85,38,49,72,59,15,55,56,28,42,62,57,29,70,41,62,73,88,82,91,82,56,90,88,46,95,49,56,71,57,55,51,48,59,48,49,26,68,73,71,76,98